Protein AF-A0A3D4CII6-F1 (afdb_monomer_lite)

pLDDT: mean 83.1, std 19.06, range [40.28, 98.75]

Radius of gyration: 27.18 Å; chains: 1; bounding box: 76×27×93 Å

Structure (mmCIF, N/CA/C/O backbone):
data_AF-A0A3D4CII6-F1
#
_entry.id   AF-A0A3D4CII6-F1
#
loop_
_atom_site.group_PDB
_atom_site.id
_atom_site.type_symbol
_atom_site.label_atom_id
_atom_site.label_alt_id
_atom_site.label_comp_id
_atom_site.label_asym_id
_atom_site.label_entity_id
_atom_site.label_seq_id
_atom_site.pdbx_PDB_ins_code
_atom_site.Cartn_x
_atom_site.Cartn_y
_atom_site.Cartn_z
_atom_site.occupancy
_atom_site.B_iso_or_equiv
_atom_site.auth_seq_id
_atom_site.auth_comp_id
_atom_site.auth_asym_id
_atom_site.auth_atom_id
_atom_site.pdbx_PDB_model_num
ATOM 1 N N . MET A 1 1 ? -56.629 -14.107 59.619 1.00 54.25 1 MET A N 1
ATOM 2 C CA . MET A 1 1 ? -55.315 -13.426 59.518 1.00 54.25 1 MET A CA 1
ATOM 3 C C . MET A 1 1 ? -54.230 -14.347 58.933 1.00 54.25 1 MET A C 1
ATOM 5 O O . MET A 1 1 ? -53.183 -14.515 59.535 1.00 54.25 1 MET A O 1
ATOM 9 N N . LYS A 1 2 ? -54.464 -14.978 57.773 1.00 49.91 2 LYS A N 1
ATOM 10 C CA . LYS A 1 2 ? -53.444 -15.794 57.074 1.00 49.91 2 LYS A CA 1
ATOM 11 C C . LYS A 1 2 ? -53.381 -15.552 55.558 1.00 49.91 2 LYS A C 1
ATOM 13 O O . LYS A 1 2 ? -52.417 -15.958 54.932 1.00 49.91 2 LYS A O 1
ATOM 18 N N . ASN A 1 3 ? -54.329 -14.793 54.997 1.00 51.69 3 ASN A N 1
ATOM 19 C CA . ASN A 1 3 ? -54.448 -14.597 53.545 1.00 51.69 3 ASN A CA 1
ATOM 20 C C . ASN A 1 3 ? -54.091 -13.175 53.072 1.00 51.69 3 ASN A C 1
ATOM 22 O O . ASN A 1 3 ? -54.326 -12.852 51.918 1.00 51.69 3 ASN A O 1
ATOM 26 N N . ILE A 1 4 ? -53.534 -12.322 53.941 1.00 51.59 4 ILE A N 1
ATOM 27 C CA . ILE A 1 4 ? -53.108 -10.955 53.566 1.00 51.59 4 ILE A CA 1
ATOM 28 C C . ILE A 1 4 ? -51.588 -10.888 53.320 1.00 51.59 4 ILE A C 1
ATOM 30 O O . ILE A 1 4 ? -51.111 -10.022 52.597 1.00 51.59 4 ILE A O 1
ATOM 34 N N . ILE A 1 5 ? -50.819 -11.847 53.848 1.00 50.19 5 ILE A N 1
ATOM 35 C CA . ILE A 1 5 ? -49.351 -11.849 53.739 1.00 50.19 5 ILE A CA 1
ATOM 36 C C . ILE A 1 5 ? -48.879 -12.351 52.362 1.00 50.19 5 ILE A C 1
ATOM 38 O O . ILE A 1 5 ? -47.830 -11.931 51.887 1.00 50.19 5 ILE A O 1
ATOM 42 N N . PHE A 1 6 ? -49.671 -13.175 51.667 1.00 42.38 6 PHE A N 1
ATOM 43 C CA . PHE A 1 6 ? -49.271 -13.721 50.363 1.00 42.38 6 PHE A CA 1
ATOM 44 C C . PHE A 1 6 ? -49.413 -12.727 49.199 1.00 42.38 6 PHE A C 1
ATOM 46 O O . PHE A 1 6 ? -48.699 -12.842 48.208 1.00 42.38 6 PHE A O 1
ATOM 53 N N . THR A 1 7 ? -50.273 -11.713 49.327 1.00 45.25 7 THR A N 1
ATOM 54 C CA . THR A 1 7 ? -50.488 -10.710 48.267 1.00 45.25 7 THR A CA 1
ATOM 55 C C . THR A 1 7 ? -49.434 -9.598 48.289 1.00 45.25 7 THR A C 1
ATOM 57 O O . THR A 1 7 ? -49.188 -8.963 47.269 1.00 45.25 7 THR A O 1
ATOM 60 N N . LEU A 1 8 ? -48.748 -9.388 49.418 1.00 44.44 8 LEU A N 1
ATOM 61 C CA . LEU A 1 8 ? -47.695 -8.371 49.540 1.00 44.44 8 LEU A CA 1
ATOM 62 C C . LEU A 1 8 ? -46.319 -8.844 49.044 1.00 44.44 8 LEU A C 1
ATOM 64 O O . LEU A 1 8 ? -45.475 -8.004 48.748 1.00 44.44 8 LEU A O 1
ATOM 68 N N . LEU A 1 9 ? -46.097 -10.156 48.889 1.00 43.34 9 LEU A N 1
ATOM 69 C CA . LEU A 1 9 ? -44.827 -10.688 48.375 1.00 43.34 9 LEU A CA 1
ATOM 70 C C . LEU A 1 9 ? -44.738 -10.722 46.839 1.00 43.34 9 LEU A C 1
ATOM 72 O O . LEU A 1 9 ? -43.640 -10.812 46.302 1.00 43.34 9 LEU A O 1
ATOM 76 N N . PHE A 1 10 ? -45.867 -10.632 46.128 1.00 42.28 10 PHE A N 1
ATOM 77 C CA . PHE A 1 10 ? -45.894 -10.622 44.657 1.00 42.28 10 PHE A CA 1
ATOM 78 C C . PHE A 1 10 ? -45.893 -9.212 44.044 1.00 42.28 10 PHE A C 1
ATOM 80 O O . PHE A 1 10 ? -45.675 -9.062 42.844 1.00 42.28 10 PHE A O 1
ATOM 87 N N . ALA A 1 11 ? -46.099 -8.168 44.853 1.00 44.22 11 ALA A N 1
ATOM 88 C CA . ALA A 1 11 ? -46.145 -6.781 44.385 1.00 44.22 11 ALA A CA 1
ATOM 89 C C . ALA A 1 11 ? -44.776 -6.068 44.391 1.00 44.22 11 ALA A C 1
ATOM 91 O O . ALA A 1 11 ? -44.657 -4.978 43.839 1.00 44.22 11 ALA A O 1
ATOM 92 N N . SER A 1 12 ? -43.731 -6.666 44.975 1.00 47.12 12 SER A N 1
ATOM 93 C CA . SER A 1 12 ? -42.400 -6.050 45.119 1.00 47.12 12 SER A CA 1
ATOM 94 C C . SER A 1 12 ? -41.375 -6.456 44.049 1.00 47.12 12 SER A C 1
ATOM 96 O O . SER A 1 12 ? -40.248 -5.970 44.080 1.00 47.12 12 SER A O 1
ATOM 98 N N . LEU A 1 13 ? -41.745 -7.296 43.073 1.00 48.31 13 LEU A N 1
ATOM 99 C CA . LEU A 1 13 ? -40.833 -7.799 42.029 1.00 48.31 13 LEU A CA 1
ATOM 100 C C . LEU A 1 13 ? -40.927 -7.081 40.668 1.00 48.31 13 LEU A C 1
ATOM 102 O O . LEU A 1 13 ? -40.266 -7.493 39.722 1.00 48.31 13 LEU A O 1
ATOM 106 N N . ASN A 1 14 ? -41.689 -5.987 40.558 1.00 46.28 14 ASN A N 1
ATOM 107 C CA . ASN A 1 14 ? -41.868 -5.239 39.299 1.00 46.28 14 ASN A CA 1
ATOM 108 C C . ASN A 1 14 ? -41.180 -3.861 39.281 1.00 46.28 14 ASN A C 1
ATOM 110 O O . ASN A 1 14 ? -41.658 -2.932 38.640 1.00 46.28 14 ASN A O 1
ATOM 114 N N . PHE A 1 15 ? -40.039 -3.727 39.962 1.00 49.75 15 PHE A N 1
ATOM 115 C CA . PHE A 1 15 ? -39.157 -2.556 39.843 1.00 49.75 15 PHE A CA 1
ATOM 116 C C . PHE A 1 15 ? -37.747 -2.927 39.372 1.00 49.75 15 PHE A C 1
ATOM 118 O O . PHE A 1 15 ? -36.768 -2.270 39.716 1.00 49.75 15 PHE A O 1
ATOM 125 N N . ILE A 1 16 ? -37.624 -3.952 38.523 1.00 54.78 16 ILE A N 1
ATOM 126 C CA . ILE A 1 16 ? -36.457 -4.027 37.642 1.00 54.78 16 ILE A CA 1
ATOM 127 C C . ILE A 1 16 ? -36.757 -3.091 36.478 1.00 54.78 16 ILE A C 1
ATOM 129 O O . ILE A 1 16 ? -37.220 -3.495 35.413 1.00 54.78 16 ILE A O 1
ATOM 133 N N . SER A 1 17 ? -36.537 -1.801 36.721 1.00 50.81 17 SER A N 1
ATOM 134 C CA . SER A 1 17 ? -36.293 -0.853 35.649 1.00 50.81 17 SER A CA 1
ATOM 135 C C . SER A 1 17 ? -35.202 -1.474 34.788 1.00 50.81 17 SER A C 1
ATOM 137 O O . SER A 1 17 ? -34.062 -1.618 35.235 1.00 50.81 17 SER A O 1
ATOM 139 N N . PHE A 1 18 ? -35.556 -1.882 33.570 1.00 50.09 18 PHE A N 1
ATOM 140 C CA . PHE A 1 18 ? -34.584 -2.077 32.511 1.00 50.09 18 PHE A CA 1
ATOM 141 C C . PHE A 1 18 ? -33.925 -0.716 32.307 1.00 50.09 18 PHE A C 1
ATOM 143 O O . PHE A 1 18 ? -34.351 0.087 31.478 1.00 50.09 18 PHE A O 1
ATOM 150 N N . ASN A 1 19 ? -32.890 -0.433 33.095 1.00 50.06 19 ASN A N 1
ATOM 151 C CA . ASN A 1 19 ? -31.845 0.450 32.641 1.00 50.06 19 ASN A CA 1
ATOM 152 C C . ASN A 1 19 ? -31.408 -0.189 31.331 1.00 50.06 19 ASN A C 1
ATOM 154 O O . ASN A 1 19 ? -30.793 -1.256 31.331 1.00 50.06 19 ASN A O 1
ATOM 158 N N . LYS A 1 20 ? -31.810 0.416 30.209 1.00 48.16 20 LYS A N 1
ATOM 159 C CA . LYS A 1 20 ? -31.068 0.255 28.974 1.00 48.16 20 LYS A CA 1
ATOM 160 C C . LYS A 1 20 ? -29.658 0.653 29.364 1.00 48.16 20 LYS A C 1
ATOM 162 O O . LYS A 1 20 ? -29.354 1.838 29.484 1.00 48.16 20 LYS A O 1
ATOM 167 N N . VAL A 1 21 ? -28.833 -0.344 29.655 1.00 47.81 21 VAL A N 1
ATOM 168 C CA . VAL A 1 21 ? -27.395 -0.201 29.586 1.00 47.81 21 VAL A CA 1
ATOM 169 C C . VAL A 1 21 ? -27.182 0.067 28.108 1.00 47.81 21 VAL A C 1
ATOM 171 O O . VAL A 1 21 ? -27.038 -0.848 27.304 1.00 47.81 21 VAL A O 1
ATOM 174 N N . ASN A 1 22 ? -27.318 1.335 27.717 1.00 48.72 22 ASN A N 1
ATOM 175 C CA . ASN A 1 22 ? -26.684 1.810 26.514 1.00 48.72 22 ASN A CA 1
ATOM 176 C C . ASN A 1 22 ? -25.228 1.494 26.800 1.00 48.72 22 ASN A C 1
ATOM 178 O O . ASN A 1 22 ? -24.628 2.132 27.667 1.00 48.72 22 ASN A O 1
ATOM 182 N N . ALA A 1 23 ? -24.715 0.425 26.194 1.00 46.53 23 ALA A N 1
ATOM 183 C CA . ALA A 1 23 ? -23.290 0.229 26.124 1.00 46.53 23 ALA A CA 1
ATOM 184 C C . ALA A 1 23 ? -22.759 1.556 25.584 1.00 46.53 23 ALA A C 1
ATOM 186 O O . ALA A 1 23 ? -22.994 1.908 24.430 1.00 46.53 23 ALA A O 1
ATOM 187 N N . GLN A 1 24 ? -22.146 2.347 26.461 1.00 48.53 24 GLN A N 1
ATOM 188 C CA . GLN A 1 24 ? -21.374 3.509 26.073 1.00 48.53 24 GLN A CA 1
ATOM 189 C C . GLN A 1 24 ? -20.086 2.962 25.462 1.00 48.53 24 GLN A C 1
ATOM 191 O O . GLN A 1 24 ? -18.997 3.121 26.002 1.00 48.53 24 GLN A O 1
ATOM 196 N N . CYS A 1 25 ? -20.214 2.258 24.338 1.00 47.12 25 CYS A N 1
ATOM 197 C CA . CYS A 1 25 ? -19.138 2.215 23.379 1.00 47.12 25 CYS A CA 1
ATOM 198 C C . CYS A 1 25 ? -19.078 3.641 22.851 1.00 47.12 25 CYS A C 1
ATOM 200 O O . CYS A 1 25 ? -19.939 4.067 22.083 1.00 47.12 25 CYS A O 1
ATOM 202 N N . ASN A 1 26 ? -18.107 4.407 23.339 1.00 40.28 26 ASN A N 1
ATOM 203 C CA . ASN A 1 26 ? -17.664 5.592 22.632 1.00 40.28 26 ASN A CA 1
ATOM 204 C C . ASN A 1 26 ? -17.305 5.116 21.221 1.00 40.28 26 ASN A C 1
ATOM 206 O O . ASN A 1 26 ? -16.247 4.525 21.022 1.00 40.28 26 ASN A O 1
ATOM 210 N N . ALA A 1 27 ? -18.203 5.312 20.256 1.00 45.59 27 ALA A N 1
ATOM 211 C CA . ALA A 1 27 ? -17.956 5.083 18.838 1.00 45.59 27 ALA A CA 1
ATOM 212 C C . ALA A 1 27 ? -17.014 6.180 18.314 1.00 45.59 27 ALA A C 1
ATOM 214 O O . ALA A 1 27 ? -17.370 6.969 17.447 1.00 45.59 27 ALA A O 1
ATOM 215 N N . SER A 1 28 ? -15.843 6.294 18.940 1.00 42.78 28 SER A N 1
ATOM 216 C CA . SER A 1 28 ? -14.809 7.267 18.603 1.00 42.78 28 SER A CA 1
ATOM 217 C C . SER A 1 28 ? -13.601 6.617 17.933 1.00 42.78 28 SER A C 1
ATOM 219 O O . SER A 1 28 ? -12.665 7.329 17.583 1.00 42.78 28 SER A O 1
ATOM 221 N N . HIS A 1 29 ? -13.616 5.299 17.737 1.00 46.50 29 HIS A N 1
ATOM 222 C CA . HIS A 1 29 ? -12.745 4.652 16.765 1.00 46.50 29 HIS A CA 1
ATOM 223 C C . HIS A 1 29 ? -13.542 4.554 15.469 1.00 46.50 29 HIS A C 1
ATOM 225 O O . HIS A 1 29 ? -14.696 4.116 15.503 1.00 46.50 29 HIS A O 1
ATOM 231 N N . SER A 1 30 ? -12.977 5.013 14.348 1.00 59.94 30 SER A N 1
ATOM 232 C CA . SER A 1 30 ? -13.558 4.657 13.058 1.00 59.94 30 SER A CA 1
ATOM 233 C C . SER A 1 30 ? -13.618 3.129 13.000 1.00 59.94 30 SER A C 1
ATOM 235 O O . SER A 1 30 ? -12.723 2.444 13.491 1.00 59.94 30 SER A O 1
ATOM 237 N N . ASN A 1 31 ? -14.696 2.562 12.459 1.00 74.69 31 ASN A N 1
ATOM 238 C CA . ASN A 1 31 ? -14.804 1.111 12.266 1.00 74.69 31 ASN A CA 1
ATOM 239 C C . ASN A 1 31 ? -13.944 0.654 11.077 1.00 74.69 31 ASN A C 1
ATOM 241 O O . ASN A 1 31 ? -14.330 -0.253 10.341 1.00 74.69 31 ASN A O 1
ATOM 245 N N . ASP A 1 32 ? -12.812 1.316 10.851 1.00 92.06 32 ASP A N 1
ATOM 246 C CA . ASP A 1 32 ? -11.914 0.974 9.771 1.00 92.06 32 ASP A CA 1
ATOM 247 C C . ASP A 1 32 ? -11.140 -0.273 10.183 1.00 92.06 32 ASP A C 1
ATOM 249 O O . ASP A 1 32 ? -10.538 -0.337 11.261 1.00 92.06 32 ASP A O 1
ATOM 253 N N . LYS A 1 33 ? -11.216 -1.287 9.327 1.00 95.75 33 LYS A N 1
ATOM 254 C CA . LYS A 1 33 ? -10.577 -2.592 9.496 1.00 95.75 33 LYS A CA 1
ATOM 255 C C . LYS A 1 33 ? -9.370 -2.757 8.589 1.00 95.75 33 LYS A C 1
ATOM 257 O O . LYS A 1 33 ? -8.518 -3.595 8.873 1.00 95.75 33 LYS A O 1
ATOM 262 N N . ILE A 1 34 ? -9.285 -1.960 7.527 1.00 97.31 34 ILE A N 1
ATOM 263 C CA . ILE A 1 34 ? -8.282 -2.101 6.475 1.00 97.31 34 ILE A CA 1
ATOM 264 C C . ILE A 1 34 ? -7.504 -0.794 6.352 1.00 97.31 34 ILE A C 1
ATOM 266 O O . ILE A 1 34 ? -8.078 0.236 6.018 1.00 97.31 34 ILE A O 1
ATOM 270 N N . LEU A 1 35 ? -6.196 -0.830 6.575 1.00 98.06 35 LEU A N 1
ATOM 271 C CA . LEU A 1 35 ? -5.284 0.251 6.212 1.00 98.06 35 LEU A CA 1
ATOM 272 C C . LEU A 1 35 ? -4.836 0.060 4.769 1.00 98.06 35 LEU A C 1
ATOM 274 O O . LEU A 1 35 ? -4.247 -0.967 4.451 1.00 98.06 35 LEU A O 1
ATOM 278 N N . LEU A 1 36 ? -5.056 1.050 3.912 1.00 98.19 36 LEU A N 1
ATOM 279 C CA . LEU A 1 36 ? -4.542 1.030 2.547 1.00 98.19 36 LEU A CA 1
ATOM 280 C C . LEU A 1 36 ? -3.320 1.936 2.420 1.00 98.19 36 LEU A C 1
ATOM 282 O O . LEU A 1 36 ? -3.399 3.142 2.665 1.00 98.19 36 LEU A O 1
ATOM 286 N N . ILE A 1 37 ? -2.214 1.353 1.966 1.00 98.44 37 ILE A N 1
ATOM 287 C CA . ILE A 1 37 ? -1.008 2.079 1.579 1.00 98.44 37 ILE A CA 1
ATOM 288 C C . ILE A 1 37 ? -0.595 1.726 0.154 1.00 98.44 37 ILE A C 1
ATOM 290 O O . ILE A 1 37 ? -0.845 0.617 -0.324 1.00 98.44 37 ILE A O 1
ATOM 294 N N . GLY A 1 38 ? 0.065 2.653 -0.531 1.00 97.50 38 GLY A N 1
ATOM 295 C CA . GLY A 1 38 ? 0.624 2.347 -1.836 1.00 97.50 38 GLY A CA 1
ATOM 296 C C . GLY A 1 38 ? 0.736 3.519 -2.791 1.00 97.50 38 GLY A C 1
ATOM 297 O O . GLY A 1 38 ? 0.798 4.681 -2.385 1.00 97.50 38 GLY A O 1
ATOM 298 N N . ASP A 1 39 ? 0.758 3.169 -4.070 1.00 96.38 39 ASP A N 1
ATOM 299 C CA . ASP A 1 39 ? 0.956 4.078 -5.184 1.00 96.38 39 ASP A CA 1
ATOM 300 C C . ASP A 1 39 ? -0.356 4.674 -5.748 1.00 96.38 39 ASP A C 1
ATOM 302 O O . ASP A 1 39 ? -1.345 4.870 -5.032 1.00 96.38 39 ASP A O 1
ATOM 306 N N . SER A 1 40 ? -0.381 4.986 -7.048 1.00 94.94 40 SER A N 1
ATOM 307 C CA . SER A 1 40 ? -1.562 5.494 -7.753 1.00 94.94 40 SER A CA 1
ATOM 308 C C . SER A 1 40 ? -2.757 4.536 -7.710 1.00 94.94 40 SER A C 1
ATOM 310 O O . SER A 1 40 ? -3.899 4.993 -7.655 1.00 94.94 40 SER A O 1
ATOM 312 N N . TRP A 1 41 ? -2.543 3.221 -7.664 1.00 94.44 41 TRP A N 1
ATOM 313 C CA . TRP A 1 41 ? -3.640 2.257 -7.565 1.00 94.44 41 TRP A CA 1
ATOM 314 C C . TRP A 1 41 ? -4.292 2.283 -6.184 1.00 94.44 41 TRP A C 1
ATOM 316 O O . TRP A 1 41 ? -5.523 2.271 -6.084 1.00 94.44 41 TRP A O 1
ATOM 326 N N . ALA A 1 42 ? -3.492 2.435 -5.124 1.00 96.19 42 ALA A N 1
ATOM 327 C CA . ALA A 1 42 ? -4.014 2.731 -3.793 1.00 96.19 42 ALA A CA 1
ATOM 328 C C . ALA A 1 42 ? -4.775 4.066 -3.788 1.00 96.19 42 ALA A C 1
ATOM 330 O O . ALA A 1 42 ? -5.894 4.157 -3.281 1.00 96.19 42 ALA A O 1
ATOM 331 N N . PHE A 1 43 ? -4.220 5.093 -4.435 1.00 96.56 43 PHE A N 1
ATOM 332 C CA . PHE A 1 43 ? -4.860 6.404 -4.529 1.00 96.56 43 PHE A CA 1
ATOM 333 C C . PHE A 1 43 ? -6.230 6.335 -5.215 1.00 96.56 43 PHE A C 1
ATOM 335 O O . PHE A 1 43 ? -7.179 6.965 -4.742 1.00 96.56 43 PHE A O 1
ATOM 342 N N . PHE A 1 44 ? -6.374 5.550 -6.285 1.00 94.94 44 PHE A N 1
ATOM 343 C CA . PHE A 1 44 ? -7.661 5.349 -6.951 1.00 94.94 44 PHE A CA 1
ATOM 344 C C . PHE A 1 44 ? -8.652 4.585 -6.073 1.00 94.94 44 PHE A C 1
ATOM 346 O O . PHE A 1 44 ? -9.811 4.996 -5.982 1.00 94.94 44 PHE A O 1
ATOM 353 N N . MET A 1 45 ? -8.216 3.523 -5.390 1.00 94.62 45 MET A N 1
ATOM 354 C CA . MET A 1 45 ? -9.084 2.779 -4.471 1.00 94.62 45 MET A CA 1
ATOM 355 C C . MET A 1 45 ? -9.617 3.659 -3.340 1.00 94.62 45 MET A C 1
ATOM 357 O O . MET A 1 45 ? -10.817 3.639 -3.054 1.00 94.62 45 MET A O 1
ATOM 361 N N . PHE A 1 46 ? -8.738 4.477 -2.760 1.00 95.25 46 PHE A N 1
ATOM 362 C CA . PHE A 1 46 ? -9.080 5.474 -1.752 1.00 95.25 46 PHE A CA 1
ATOM 363 C C . PHE A 1 46 ? -10.046 6.534 -2.305 1.00 95.25 46 PHE A C 1
ATOM 365 O O . PHE A 1 46 ? -11.146 6.709 -1.784 1.00 95.25 46 PHE A O 1
ATOM 372 N N . THR A 1 47 ? -9.673 7.210 -3.394 1.00 96.12 47 THR A N 1
ATOM 373 C CA . THR A 1 47 ? -10.410 8.370 -3.925 1.00 96.12 47 THR A CA 1
ATOM 374 C C . THR A 1 47 ? -11.790 7.992 -4.455 1.00 96.12 47 THR A C 1
ATOM 376 O O . THR A 1 47 ? -12.760 8.723 -4.257 1.00 96.12 47 THR A O 1
ATOM 379 N N . TYR A 1 48 ? -11.906 6.842 -5.121 1.00 95.38 48 TYR A N 1
ATOM 380 C CA . TYR A 1 48 ? -13.174 6.380 -5.688 1.00 95.38 48 TYR A CA 1
ATOM 381 C C . TYR A 1 48 ? -13.993 5.515 -4.731 1.00 95.38 48 TYR A C 1
ATOM 383 O O . TYR A 1 48 ? -15.076 5.058 -5.120 1.00 95.38 48 TYR A O 1
ATOM 391 N N . THR A 1 49 ? -13.479 5.281 -3.517 1.00 93.19 49 THR A N 1
ATOM 392 C CA . THR A 1 49 ? -14.058 4.392 -2.501 1.00 93.19 49 THR A CA 1
ATOM 393 C C . THR A 1 49 ? -14.414 3.010 -3.056 1.00 93.19 49 THR A C 1
ATOM 395 O O . THR A 1 49 ? -15.377 2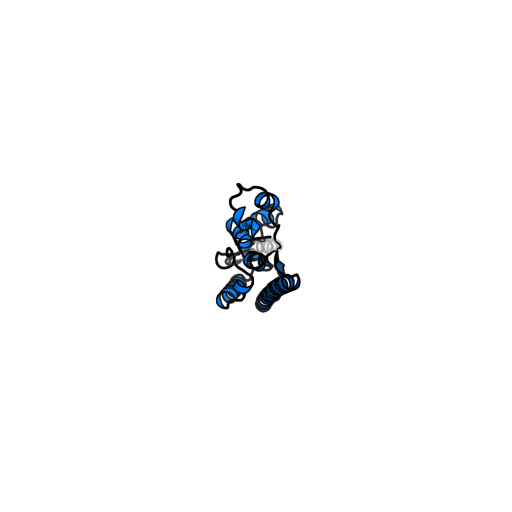.376 -2.621 1.00 93.19 49 THR A O 1
ATOM 398 N N . SER A 1 50 ? -13.663 2.543 -4.061 1.00 92.31 50 SER A N 1
ATOM 399 C CA . SER A 1 50 ? -14.014 1.339 -4.822 1.00 92.31 50 SER A CA 1
ATOM 400 C C . SER A 1 50 ? -13.946 0.084 -3.959 1.00 92.31 50 SER A C 1
ATOM 402 O O . SER A 1 50 ? -14.797 -0.789 -4.101 1.00 92.31 50 SER A O 1
ATOM 404 N N . HIS A 1 51 ? -13.002 0.031 -3.016 1.00 90.50 51 HIS A N 1
ATOM 405 C CA . HIS A 1 51 ? -12.873 -1.081 -2.080 1.00 90.50 51 HIS A CA 1
ATOM 406 C C . HIS A 1 51 ? -14.084 -1.173 -1.138 1.00 90.50 51 HIS A C 1
ATOM 408 O O . HIS A 1 51 ? -14.702 -2.228 -1.043 1.00 90.50 51 HIS A O 1
ATOM 414 N N . ASN A 1 52 ? -14.504 -0.055 -0.531 1.00 91.44 52 ASN A N 1
ATOM 415 C CA . ASN A 1 52 ? -15.683 -0.027 0.346 1.00 91.44 52 ASN A CA 1
ATOM 416 C C . ASN A 1 52 ? -16.959 -0.425 -0.409 1.00 91.44 52 ASN A C 1
ATOM 418 O O . ASN A 1 52 ? -17.754 -1.206 0.103 1.00 91.44 52 ASN A O 1
ATOM 422 N N . LYS A 1 53 ? -17.132 0.053 -1.650 1.00 93.50 53 LYS A N 1
ATOM 423 C CA . LYS A 1 53 ? -18.265 -0.338 -2.507 1.00 93.50 53 LYS A CA 1
ATOM 424 C C . LYS A 1 53 ? -18.256 -1.832 -2.833 1.00 93.50 53 LYS A C 1
ATOM 426 O O . LYS A 1 53 ? -19.308 -2.464 -2.817 1.00 93.50 53 LYS A O 1
ATOM 431 N N . ALA A 1 54 ? -17.084 -2.396 -3.126 1.00 92.19 54 ALA A N 1
ATOM 432 C CA . ALA A 1 54 ? -16.948 -3.825 -3.382 1.00 92.19 54 ALA A CA 1
ATOM 433 C C . ALA A 1 54 ? -17.296 -4.644 -2.130 1.00 92.19 54 ALA A C 1
ATOM 435 O O . ALA A 1 54 ? -18.084 -5.581 -2.215 1.00 92.19 54 ALA A O 1
ATOM 436 N N . LEU A 1 55 ? -16.778 -4.265 -0.961 1.00 91.50 55 LEU A N 1
ATOM 437 C CA . LEU A 1 55 ? -17.084 -4.938 0.302 1.00 91.50 55 LEU A CA 1
ATOM 438 C C . LEU A 1 55 ? -18.574 -4.864 0.648 1.00 91.50 55 LEU A C 1
ATOM 440 O O . LEU A 1 55 ? -19.176 -5.882 0.983 1.00 91.50 55 LEU A O 1
ATOM 444 N N . GLU A 1 56 ? -19.200 -3.698 0.483 1.00 92.62 56 GLU A N 1
ATOM 445 C CA . GLU A 1 56 ? -20.644 -3.527 0.659 1.00 92.62 56 GLU A CA 1
ATOM 446 C C . GLU A 1 56 ? -21.446 -4.455 -0.267 1.00 92.62 56 GLU A C 1
ATOM 448 O O . GLU A 1 56 ? -22.370 -5.130 0.190 1.00 92.62 56 GLU A O 1
ATOM 453 N N . GLN A 1 57 ? -21.058 -4.564 -1.543 1.00 95.00 57 GLN A N 1
ATOM 454 C CA . GLN A 1 57 ? -21.708 -5.454 -2.511 1.00 95.00 57 GLN A CA 1
ATOM 455 C C . GLN A 1 57 ? -21.690 -6.929 -2.070 1.00 95.00 57 GLN A C 1
ATOM 457 O O . GLN A 1 57 ? -22.620 -7.673 -2.387 1.00 95.00 57 GLN A O 1
ATOM 462 N N . TYR A 1 58 ? -20.664 -7.349 -1.328 1.00 94.00 58 TYR A N 1
ATOM 463 C CA . TYR A 1 58 ? -20.540 -8.705 -0.788 1.00 94.00 58 TYR A CA 1
ATOM 464 C C . TYR A 1 58 ? -21.040 -8.848 0.660 1.00 94.00 58 TYR A C 1
ATOM 466 O O . TYR A 1 58 ? -20.870 -9.909 1.258 1.00 94.00 58 TYR A O 1
ATOM 474 N N . GLY A 1 59 ? -21.694 -7.825 1.221 1.00 91.88 59 GLY A N 1
ATOM 475 C CA . GLY A 1 59 ? -22.249 -7.864 2.578 1.00 91.88 59 GLY A CA 1
ATOM 476 C C . GLY A 1 59 ? -21.215 -7.695 3.697 1.00 91.88 59 GLY A C 1
ATOM 477 O O . GLY A 1 59 ? -21.493 -8.083 4.828 1.00 91.88 59 GLY A O 1
ATOM 478 N N . LEU A 1 60 ? -20.049 -7.118 3.390 1.00 91.88 60 LEU A N 1
ATOM 479 C CA . LEU A 1 60 ? -18.915 -6.875 4.296 1.00 91.88 60 LEU A CA 1
ATOM 480 C C . LEU A 1 60 ? -18.749 -5.378 4.619 1.00 91.88 60 LEU A C 1
ATOM 482 O O . LEU A 1 60 ? -17.640 -4.858 4.718 1.00 91.88 60 LEU A O 1
ATOM 486 N N . SER A 1 61 ? -19.858 -4.642 4.735 1.00 89.00 61 SER A N 1
ATOM 487 C CA . SER A 1 61 ? -19.860 -3.184 4.959 1.00 89.00 61 SER A CA 1
ATOM 488 C C . SER A 1 61 ? -19.264 -2.745 6.308 1.00 89.00 61 SER A C 1
ATOM 490 O O . SER A 1 61 ? -19.094 -1.554 6.566 1.00 89.00 61 SER A O 1
ATOM 492 N N . ASP A 1 62 ? -18.996 -3.690 7.204 1.00 88.31 62 ASP A N 1
ATOM 493 C CA . ASP A 1 62 ? -18.306 -3.483 8.475 1.00 88.31 62 ASP A CA 1
ATOM 494 C C . ASP A 1 62 ? -16.774 -3.420 8.334 1.00 88.31 62 ASP A C 1
ATOM 496 O O . ASP A 1 62 ? -16.109 -2.921 9.241 1.00 88.31 62 ASP A O 1
ATOM 500 N N . LEU A 1 63 ? -16.215 -3.844 7.195 1.00 90.44 63 LEU A N 1
ATOM 501 C CA . LEU A 1 63 ? -14.779 -3.815 6.905 1.00 90.44 63 LEU A CA 1
ATOM 502 C C . LEU A 1 63 ? -14.358 -2.515 6.196 1.00 90.44 63 LEU A C 1
ATOM 504 O O . LEU A 1 63 ? -13.958 -2.521 5.037 1.00 90.44 63 LEU A O 1
ATOM 508 N N . ASN A 1 64 ? -14.451 -1.366 6.864 1.00 91.31 64 ASN A N 1
ATOM 509 C CA . ASN A 1 64 ? -14.148 -0.090 6.202 1.00 91.31 64 ASN A CA 1
ATOM 510 C C . ASN A 1 64 ? -12.641 0.118 5.970 1.00 91.31 64 ASN A C 1
ATOM 512 O O . ASN A 1 64 ? -11.802 -0.299 6.773 1.00 91.31 64 ASN A O 1
ATOM 516 N N . LEU A 1 65 ? -12.306 0.780 4.862 1.00 94.38 65 LEU A N 1
ATOM 517 C CA . LEU A 1 65 ? -10.940 1.142 4.496 1.00 94.38 65 LEU A CA 1
ATOM 518 C C . LEU A 1 65 ? -10.565 2.539 5.001 1.00 94.38 65 LEU A C 1
ATOM 520 O O . LEU A 1 65 ? -11.249 3.520 4.706 1.00 94.38 65 LEU A O 1
ATOM 524 N N . TYR A 1 66 ? -9.415 2.623 5.668 1.00 96.25 66 TYR A N 1
ATOM 525 C CA . TYR A 1 66 ? -8.727 3.851 6.045 1.00 96.25 66 TYR A CA 1
ATOM 526 C C . TYR A 1 66 ? -7.524 4.113 5.134 1.00 96.25 66 TYR A C 1
ATOM 528 O O . TYR A 1 66 ? -6.665 3.253 4.934 1.00 96.25 66 TYR A O 1
ATOM 536 N N . SER A 1 67 ? -7.444 5.334 4.608 1.00 97.44 67 SER A N 1
ATOM 537 C CA . SER A 1 67 ? -6.271 5.868 3.916 1.00 97.44 67 SER A CA 1
ATOM 538 C C . SER A 1 67 ? -6.336 7.399 3.866 1.00 97.44 67 SER A C 1
ATOM 540 O O . SER A 1 67 ? -7.319 8.014 4.284 1.00 97.44 67 SER A O 1
ATOM 542 N N . ASN A 1 68 ? -5.274 8.028 3.370 1.00 97.06 68 ASN A N 1
ATOM 543 C CA . ASN A 1 68 ? -5.196 9.450 3.065 1.00 97.06 68 ASN A CA 1
ATOM 544 C C . ASN A 1 68 ? -4.142 9.709 1.965 1.00 97.06 68 ASN A C 1
ATOM 546 O O . ASN A 1 68 ? -3.456 8.796 1.507 1.00 97.06 68 ASN A O 1
ATOM 550 N N . LEU A 1 69 ? -3.977 10.974 1.566 1.00 96.75 69 LEU A N 1
ATOM 551 C CA . LEU A 1 69 ? -3.049 11.385 0.499 1.00 96.75 69 LEU A CA 1
ATOM 552 C C . LEU A 1 69 ? -1.562 11.146 0.809 1.00 96.75 69 LEU A C 1
ATOM 554 O O . LEU A 1 69 ? -0.741 11.171 -0.102 1.00 96.75 69 LEU A O 1
ATOM 558 N N . ASN A 1 70 ? -1.212 10.918 2.074 1.00 97.38 70 ASN A N 1
ATOM 559 C CA . ASN A 1 70 ? 0.145 10.580 2.484 1.00 97.38 70 ASN A CA 1
ATOM 560 C C . ASN A 1 70 ? 0.373 9.063 2.533 1.00 97.38 70 ASN A C 1
ATOM 562 O O . ASN A 1 70 ? 1.517 8.623 2.497 1.00 97.38 70 ASN A O 1
ATOM 566 N N . LEU A 1 71 ? -0.689 8.262 2.598 1.00 98.12 71 LEU A N 1
ATOM 567 C CA . LEU A 1 71 ? -0.626 6.801 2.621 1.00 98.12 71 LEU A CA 1
ATOM 568 C C . LEU A 1 71 ? -0.846 6.198 1.230 1.00 98.12 71 LEU A C 1
ATOM 570 O O . LEU A 1 71 ? -0.337 5.124 0.938 1.00 98.12 71 LEU A O 1
ATOM 574 N N . SER A 1 72 ? -1.572 6.890 0.355 1.00 97.88 72 SER A N 1
ATOM 575 C CA . SER A 1 72 ? -1.822 6.495 -1.031 1.00 97.88 72 SER A CA 1
ATOM 576 C C . SER A 1 72 ? -1.332 7.586 -1.984 1.00 97.88 72 SER A C 1
ATOM 578 O O . SER A 1 72 ? -2.004 8.600 -2.181 1.00 97.88 72 SER A O 1
ATOM 580 N N . ILE A 1 73 ? -0.133 7.394 -2.537 1.00 97.69 73 ILE A N 1
ATOM 581 C CA . ILE A 1 73 ? 0.668 8.440 -3.182 1.00 97.69 73 ILE A CA 1
ATOM 582 C C . ILE A 1 73 ? 0.883 8.090 -4.654 1.00 97.69 73 ILE A C 1
ATOM 584 O O . ILE A 1 73 ? 1.564 7.125 -4.981 1.00 97.69 73 ILE A O 1
ATOM 588 N N . ASN A 1 74 ? 0.369 8.908 -5.569 1.00 95.44 74 ASN A N 1
ATOM 589 C CA . ASN A 1 74 ? 0.607 8.695 -6.998 1.00 95.44 74 ASN A CA 1
ATOM 590 C C . ASN A 1 74 ? 2.110 8.635 -7.323 1.00 95.44 74 ASN A C 1
ATOM 592 O O . ASN A 1 74 ? 2.856 9.537 -6.949 1.00 95.44 74 ASN A O 1
ATOM 596 N N . GLY A 1 75 ? 2.526 7.589 -8.043 1.00 93.00 75 GLY A N 1
ATOM 597 C CA . GLY A 1 75 ? 3.913 7.396 -8.473 1.00 93.00 75 GLY A CA 1
ATOM 598 C C . GLY A 1 75 ? 4.874 6.909 -7.386 1.00 93.00 75 GLY A C 1
ATOM 599 O O . GLY A 1 75 ? 6.067 6.841 -7.651 1.00 93.00 75 GLY A O 1
ATOM 600 N N . ALA A 1 76 ? 4.401 6.583 -6.177 1.00 96.38 76 ALA A N 1
ATOM 601 C CA . ALA A 1 76 ? 5.291 6.065 -5.143 1.00 96.38 76 ALA A CA 1
ATOM 602 C C . ALA A 1 76 ? 5.903 4.711 -5.526 1.00 96.38 76 ALA A C 1
ATOM 604 O O . ALA A 1 76 ? 5.246 3.838 -6.099 1.00 96.38 76 ALA A O 1
ATOM 605 N N . GLU A 1 77 ? 7.158 4.543 -5.134 1.00 96.12 77 GLU A N 1
ATOM 606 C CA . GLU A 1 77 ? 7.926 3.307 -5.242 1.00 96.12 77 GLU A CA 1
ATOM 607 C C . GLU A 1 77 ? 8.097 2.676 -3.856 1.00 96.12 77 GLU A C 1
ATOM 609 O O . GLU A 1 77 ? 7.837 3.301 -2.819 1.00 96.12 77 GLU A O 1
ATOM 614 N N . THR A 1 78 ? 8.589 1.438 -3.800 1.00 96.94 78 THR A N 1
ATOM 615 C CA . THR A 1 78 ? 8.853 0.772 -2.514 1.00 96.94 78 THR A CA 1
ATOM 616 C C . THR A 1 78 ? 9.826 1.554 -1.627 1.00 96.94 78 THR A C 1
ATOM 618 O O . THR A 1 78 ? 9.657 1.581 -0.408 1.00 96.94 78 THR A O 1
ATOM 621 N N . HIS A 1 79 ? 10.803 2.270 -2.196 1.00 97.19 79 HIS A N 1
ATOM 622 C CA . HIS A 1 79 ? 11.736 3.064 -1.390 1.00 97.19 79 HIS A CA 1
ATOM 623 C C . HIS A 1 79 ? 11.053 4.230 -0.653 1.00 97.19 79 HIS A C 1
ATOM 625 O O . HIS A 1 79 ? 11.489 4.579 0.445 1.00 97.19 79 HIS A O 1
ATOM 631 N N . THR A 1 80 ? 9.965 4.794 -1.196 1.00 97.75 80 THR A N 1
ATOM 632 C CA . THR A 1 80 ? 9.223 5.903 -0.575 1.00 97.75 80 THR A CA 1
ATOM 633 C C . THR A 1 80 ? 8.734 5.517 0.820 1.00 97.75 80 THR A C 1
ATOM 635 O O . THR A 1 80 ? 8.869 6.284 1.768 1.00 97.75 80 THR A O 1
ATOM 638 N N . PHE A 1 81 ? 8.232 4.291 0.982 1.00 98.44 81 PHE A N 1
ATOM 639 C CA . PHE A 1 81 ? 7.708 3.777 2.253 1.00 98.44 81 PHE A CA 1
ATOM 640 C C . PHE A 1 81 ? 8.786 3.293 3.233 1.00 98.44 81 PHE A C 1
ATOM 642 O O . PHE A 1 81 ? 8.463 2.853 4.339 1.00 98.44 81 PHE A O 1
ATOM 649 N N . LEU A 1 82 ? 10.062 3.400 2.857 1.00 98.44 82 LEU A N 1
ATOM 650 C CA . LEU A 1 82 ? 11.206 3.161 3.736 1.00 98.44 82 LEU A CA 1
ATOM 651 C C . LEU A 1 82 ? 11.839 4.455 4.255 1.00 98.44 82 LEU A C 1
ATOM 653 O O . LEU A 1 82 ? 12.628 4.402 5.202 1.00 98.44 82 LEU A O 1
ATOM 657 N N . GLU A 1 83 ? 11.481 5.607 3.686 1.00 98.38 83 GLU A N 1
ATOM 658 C CA . GLU A 1 83 ? 11.921 6.902 4.189 1.00 98.38 83 GLU A CA 1
ATOM 659 C C . GLU A 1 83 ? 11.433 7.112 5.632 1.00 98.38 83 GLU A C 1
ATOM 661 O O . GLU A 1 83 ? 10.282 6.786 5.941 1.00 98.38 83 GLU A O 1
ATOM 666 N N . PRO A 1 84 ? 12.258 7.680 6.536 1.00 98.31 84 PRO A N 1
ATOM 667 C CA . PRO A 1 84 ? 11.906 7.791 7.952 1.00 98.31 84 PRO A CA 1
ATOM 668 C C . PRO A 1 84 ? 10.561 8.478 8.211 1.00 98.31 84 PRO A C 1
ATOM 670 O O . PRO A 1 84 ? 9.781 8.004 9.033 1.00 98.31 84 PRO A O 1
ATOM 673 N N . ALA A 1 85 ? 10.270 9.560 7.482 1.00 97.31 85 ALA A N 1
ATOM 674 C CA . ALA A 1 85 ? 9.009 10.283 7.615 1.00 97.31 85 ALA A CA 1
ATOM 675 C C . ALA A 1 85 ? 7.814 9.425 7.176 1.00 97.31 85 ALA A C 1
ATOM 677 O O . ALA A 1 85 ? 6.822 9.340 7.894 1.00 97.31 85 ALA A O 1
ATOM 678 N N . LYS A 1 86 ? 7.928 8.728 6.038 1.00 98.00 86 LYS A N 1
ATOM 679 C CA . LYS A 1 86 ? 6.842 7.891 5.523 1.00 98.00 86 LYS A CA 1
ATOM 680 C C . LYS A 1 86 ? 6.587 6.676 6.405 1.00 98.00 86 LYS A C 1
ATOM 682 O O . LYS A 1 86 ? 5.439 6.355 6.693 1.00 98.00 86 LYS A O 1
ATOM 687 N N . LYS A 1 87 ? 7.655 6.038 6.888 1.00 98.31 87 LYS A N 1
ATOM 688 C CA . LYS A 1 87 ? 7.557 4.954 7.867 1.00 98.31 87 LYS A CA 1
ATOM 689 C C . LYS A 1 87 ? 6.800 5.415 9.112 1.00 98.31 87 LYS A C 1
ATOM 691 O O . LYS A 1 87 ? 5.910 4.702 9.564 1.00 98.31 87 LYS A O 1
ATOM 696 N N . GLN A 1 88 ? 7.113 6.603 9.632 1.00 98.38 88 GLN A N 1
ATOM 697 C CA . GLN A 1 88 ? 6.417 7.139 10.800 1.00 98.38 88 GLN A CA 1
ATOM 698 C C . GLN A 1 88 ? 4.926 7.367 10.528 1.00 98.38 88 GLN A C 1
ATOM 700 O O . GLN A 1 88 ? 4.108 7.007 11.361 1.00 98.38 88 GLN A O 1
ATOM 705 N N . GLU A 1 89 ? 4.552 7.872 9.353 1.00 98.31 89 GLU A N 1
ATOM 706 C CA . GLU A 1 89 ? 3.138 8.054 9.001 1.00 98.31 89 GLU A CA 1
ATOM 707 C C . GLU A 1 89 ? 2.355 6.733 8.952 1.00 98.31 89 GLU A C 1
ATOM 709 O O . GLU A 1 89 ? 1.209 6.685 9.396 1.00 98.31 89 GLU A O 1
ATOM 714 N N . VAL 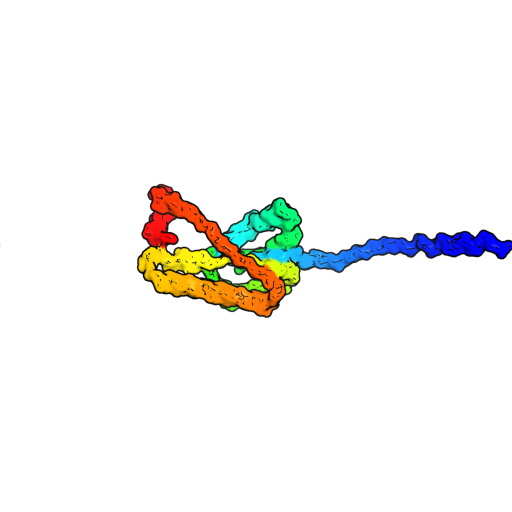A 1 90 ? 2.963 5.648 8.453 1.00 98.62 90 VAL A N 1
ATOM 715 C CA . VAL A 1 90 ? 2.341 4.311 8.476 1.00 98.62 90 VAL A CA 1
ATOM 716 C C . VAL A 1 90 ? 2.198 3.804 9.913 1.00 98.62 90 VAL A C 1
ATOM 718 O O . VAL A 1 90 ? 1.142 3.291 10.283 1.00 98.62 90 VAL A O 1
ATOM 721 N N . VAL A 1 91 ? 3.232 3.981 10.740 1.00 98.38 91 VAL A N 1
ATOM 722 C CA . VAL A 1 91 ? 3.197 3.619 12.167 1.00 98.38 91 VAL A CA 1
ATOM 723 C C . VAL A 1 91 ? 2.090 4.382 12.893 1.00 98.38 91 VAL A C 1
ATOM 725 O O . VAL A 1 91 ? 1.284 3.772 13.595 1.00 98.38 91 VAL A O 1
ATOM 728 N N . ASP A 1 92 ? 2.001 5.693 12.680 1.00 98.25 92 ASP A N 1
ATOM 729 C CA . ASP A 1 92 ? 0.983 6.549 13.283 1.00 98.25 92 ASP A CA 1
ATOM 730 C C . ASP A 1 92 ? -0.421 6.147 12.818 1.00 98.25 92 ASP A C 1
ATOM 732 O O . ASP A 1 92 ? -1.355 6.129 13.620 1.00 98.25 92 ASP A O 1
ATOM 736 N N . ALA A 1 93 ? -0.592 5.783 11.543 1.00 97.81 93 ALA A N 1
ATOM 737 C CA . ALA A 1 93 ? -1.867 5.298 11.023 1.00 97.81 93 ALA A CA 1
ATOM 738 C C . ALA A 1 93 ? -2.322 4.011 11.728 1.00 97.81 93 ALA A C 1
ATOM 740 O O . ALA A 1 93 ? -3.487 3.912 12.111 1.00 97.81 93 ALA A O 1
ATOM 741 N N . ILE A 1 94 ? -1.411 3.061 11.953 1.00 97.56 94 ILE A N 1
ATOM 742 C CA . ILE A 1 94 ? -1.701 1.814 12.678 1.00 97.56 94 ILE A CA 1
ATOM 743 C C . ILE A 1 94 ? -2.032 2.107 14.148 1.00 97.56 94 ILE A C 1
ATOM 745 O O . ILE A 1 94 ? -3.028 1.618 14.675 1.00 97.56 94 ILE A O 1
ATOM 749 N N . GLN A 1 95 ? -1.217 2.921 14.821 1.00 96.12 95 GLN A 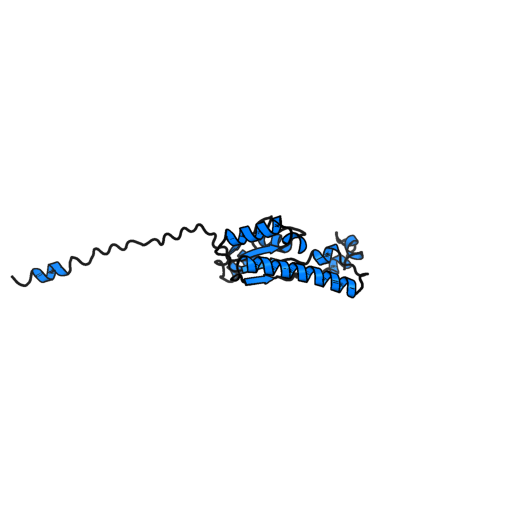N 1
ATOM 750 C CA . GLN A 1 95 ? -1.356 3.180 16.258 1.00 96.12 95 GLN A CA 1
ATOM 751 C C . GLN A 1 95 ? -2.598 4.010 16.602 1.00 96.12 95 GLN A C 1
ATOM 753 O O . GLN A 1 95 ? -3.232 3.773 17.631 1.00 96.12 95 GLN A O 1
ATOM 758 N N . ASN A 1 96 ? -2.970 4.963 15.744 1.00 95.81 96 ASN A N 1
ATOM 759 C CA . ASN A 1 96 ? -4.138 5.816 15.967 1.00 95.81 96 ASN A CA 1
ATOM 760 C C . ASN A 1 96 ? -5.467 5.132 15.609 1.00 95.81 96 ASN A C 1
ATOM 762 O O . ASN A 1 96 ? -6.524 5.611 16.022 1.00 95.81 96 ASN A O 1
ATOM 766 N N . ASN A 1 97 ? -5.427 4.007 14.891 1.00 94.81 97 ASN A N 1
ATOM 767 C CA . ASN A 1 97 ? -6.607 3.254 14.476 1.00 94.81 97 ASN A CA 1
ATOM 768 C C . ASN A 1 97 ? -6.489 1.790 14.948 1.00 94.81 97 ASN A C 1
ATOM 770 O O . ASN A 1 97 ? -6.263 0.887 14.143 1.00 94.81 97 ASN A O 1
ATOM 774 N N . PRO A 1 98 ? -6.665 1.519 16.258 1.00 93.06 98 PRO A N 1
ATOM 775 C CA . PRO A 1 98 ? -6.469 0.185 16.839 1.00 93.06 98 PRO A CA 1
ATOM 776 C C . PRO A 1 98 ? -7.481 -0.871 16.361 1.00 93.06 98 PRO A C 1
ATOM 778 O O . PRO A 1 98 ? -7.365 -2.036 16.728 1.00 93.06 98 PRO A O 1
ATOM 781 N N . SER A 1 99 ? -8.493 -0.474 15.586 1.00 94.88 99 SER A N 1
ATOM 782 C CA . SER A 1 99 ? -9.456 -1.366 14.938 1.00 94.88 99 SER A CA 1
ATOM 783 C C . SER A 1 99 ? -8.938 -1.997 13.646 1.00 94.88 99 SER A C 1
ATOM 785 O O . SER A 1 99 ? -9.589 -2.924 13.165 1.00 94.88 99 SER A O 1
ATOM 787 N N . ILE A 1 100 ? -7.826 -1.502 13.083 1.00 96.81 100 ILE A N 1
ATOM 788 C CA . ILE A 1 100 ? -7.216 -2.064 11.876 1.00 96.81 100 ILE A CA 1
ATOM 789 C C . ILE A 1 100 ? -6.773 -3.501 12.162 1.00 96.81 100 ILE A C 1
ATOM 791 O O . ILE A 1 100 ? -6.039 -3.770 13.113 1.00 96.81 100 ILE A O 1
ATOM 795 N N . GLU A 1 101 ? -7.189 -4.402 11.283 1.00 97.25 101 GLU A N 1
ATOM 796 C CA . GLU A 1 101 ? -6.836 -5.823 11.286 1.00 97.25 101 GLU A CA 1
ATOM 797 C C . GLU A 1 101 ? -6.011 -6.184 10.045 1.00 97.25 101 GLU A C 1
ATOM 799 O O . GLU A 1 101 ? -5.144 -7.052 10.111 1.00 97.25 101 GLU A O 1
ATOM 804 N N . PHE A 1 102 ? -6.217 -5.466 8.937 1.00 97.81 102 PHE A N 1
ATOM 805 C CA . PHE A 1 102 ? -5.574 -5.733 7.655 1.00 97.81 102 PHE A CA 1
ATOM 806 C C . PHE A 1 102 ? -4.768 -4.532 7.168 1.00 97.81 102 PHE A C 1
ATOM 808 O O . PHE A 1 102 ? -5.209 -3.388 7.294 1.00 97.81 102 PHE A O 1
ATOM 815 N N . VAL A 1 103 ? -3.631 -4.784 6.521 1.00 98.38 103 VAL A N 1
ATOM 816 C CA . VAL A 1 103 ? -2.934 -3.781 5.708 1.00 98.38 103 VAL A CA 1
ATOM 817 C C . VAL A 1 103 ? -2.932 -4.226 4.253 1.00 98.38 103 VAL A C 1
ATOM 819 O O . VAL A 1 103 ? -2.306 -5.222 3.896 1.00 98.38 103 VAL A O 1
ATOM 822 N N . HIS A 1 104 ? -3.629 -3.466 3.413 1.00 97.75 104 HIS A N 1
ATOM 823 C CA . HIS A 1 104 ? -3.606 -3.600 1.965 1.00 97.75 104 HIS A CA 1
ATOM 824 C C . HIS A 1 104 ? -2.469 -2.740 1.404 1.00 97.75 104 HIS A C 1
ATOM 826 O O . HIS A 1 104 ? -2.478 -1.517 1.529 1.00 97.75 104 HIS A O 1
ATOM 832 N N . ILE A 1 105 ? -1.490 -3.385 0.776 1.00 98.00 105 ILE A N 1
ATOM 833 C CA . ILE A 1 105 ? -0.366 -2.750 0.092 1.00 98.00 105 ILE A CA 1
ATOM 834 C C . ILE A 1 105 ? -0.549 -2.883 -1.423 1.00 98.00 105 ILE A C 1
ATOM 836 O O . ILE A 1 105 ? -0.626 -3.992 -1.951 1.00 98.00 105 ILE A O 1
ATOM 840 N N . SER A 1 106 ? -0.569 -1.755 -2.129 1.00 96.44 106 SER A N 1
ATOM 841 C CA . SER A 1 106 ? -0.492 -1.696 -3.594 1.00 96.44 106 SER A CA 1
ATOM 842 C C . SER A 1 106 ? 0.765 -0.923 -3.989 1.00 96.44 106 SER A C 1
ATOM 844 O O . SER A 1 106 ? 0.732 0.302 -4.076 1.00 96.44 106 SER A O 1
ATOM 846 N N . LEU A 1 107 ? 1.897 -1.616 -4.134 1.00 95.44 107 LEU A N 1
ATOM 847 C CA . LEU A 1 107 ? 3.207 -0.990 -4.365 1.00 95.44 107 LEU A CA 1
ATOM 848 C C . LEU A 1 107 ? 4.105 -1.877 -5.245 1.00 95.44 107 LEU A C 1
ATOM 850 O O . LEU A 1 107 ? 3.820 -3.061 -5.406 1.00 95.44 107 LEU A O 1
ATOM 854 N N . GLY A 1 108 ? 5.144 -1.316 -5.866 1.00 92.31 108 GLY A N 1
ATOM 855 C CA . GLY A 1 108 ? 6.113 -2.066 -6.681 1.00 92.31 108 GLY A CA 1
ATOM 856 C C . GLY A 1 108 ? 5.995 -1.889 -8.198 1.00 92.31 108 GLY A C 1
ATOM 857 O O . GLY A 1 108 ? 6.918 -2.262 -8.914 1.00 92.31 108 GLY A O 1
ATOM 858 N N . GLY A 1 109 ? 4.898 -1.323 -8.714 1.00 90.25 109 GLY A N 1
ATOM 859 C CA . GLY A 1 109 ? 4.740 -1.109 -10.158 1.00 90.25 109 GLY A CA 1
ATOM 860 C C . GLY A 1 109 ? 5.687 -0.029 -10.685 1.00 90.25 109 GLY A C 1
ATOM 861 O O . GLY A 1 109 ? 6.370 -0.232 -11.687 1.00 90.25 109 GLY A O 1
ATOM 862 N N . ASN A 1 110 ? 5.774 1.097 -9.972 1.00 91.56 110 ASN A N 1
ATOM 863 C CA . ASN A 1 110 ? 6.646 2.213 -10.355 1.00 91.56 110 ASN A CA 1
ATOM 864 C C . ASN A 1 110 ? 8.135 1.856 -10.263 1.00 91.56 110 ASN A C 1
ATOM 866 O O . ASN A 1 110 ? 8.898 2.315 -11.106 1.00 91.56 110 ASN A O 1
ATOM 870 N N . ASP A 1 111 ? 8.516 0.956 -9.346 1.00 91.88 111 ASP A N 1
ATOM 871 C CA . ASP A 1 111 ? 9.880 0.420 -9.251 1.00 91.88 111 ASP A CA 1
ATOM 872 C C . ASP A 1 111 ? 10.334 -0.263 -10.553 1.00 91.88 111 ASP A C 1
ATOM 874 O O . ASP A 1 111 ? 11.528 -0.391 -10.798 1.00 91.88 111 ASP A O 1
ATOM 878 N N . MET A 1 112 ? 9.384 -0.736 -11.370 1.00 87.50 112 MET A N 1
ATOM 879 C CA . MET A 1 112 ? 9.662 -1.336 -12.674 1.00 87.50 112 MET A CA 1
ATOM 880 C C . MET A 1 112 ? 9.473 -0.329 -13.809 1.00 87.50 112 MET A C 1
ATOM 882 O O . MET A 1 112 ? 10.327 -0.227 -14.681 1.00 87.50 112 MET A O 1
ATOM 886 N N . LEU A 1 113 ? 8.366 0.421 -13.808 1.00 81.19 113 LEU A N 1
ATOM 887 C CA . LEU A 1 113 ? 8.011 1.334 -14.903 1.00 81.19 113 LEU A CA 1
ATOM 888 C C . LEU A 1 113 ? 8.997 2.498 -15.080 1.00 81.19 113 LEU A C 1
ATOM 890 O O . LEU A 1 113 ? 9.096 3.028 -16.185 1.00 81.19 113 LEU A O 1
ATOM 894 N N . GLY A 1 114 ? 9.683 2.920 -14.013 1.00 71.69 114 GLY A N 1
ATOM 895 C CA . GLY A 1 114 ? 10.654 4.015 -14.071 1.00 71.69 114 GLY A CA 1
ATOM 896 C C . GLY A 1 114 ? 12.009 3.612 -14.656 1.00 71.69 114 GLY A C 1
ATOM 897 O O . GLY A 1 114 ? 12.620 4.401 -15.377 1.00 71.69 114 GLY A O 1
ATOM 898 N N . ASP A 1 115 ? 12.446 2.381 -14.378 1.00 80.62 115 ASP A N 1
ATOM 899 C CA . ASP A 1 115 ? 13.834 1.960 -14.591 1.00 80.62 115 ASP A CA 1
ATOM 900 C C . ASP A 1 115 ? 13.991 0.810 -15.595 1.00 80.62 115 ASP A C 1
ATOM 902 O O . ASP A 1 115 ? 15.035 0.711 -16.248 1.00 80.62 115 ASP A O 1
ATOM 906 N N . TRP A 1 116 ? 12.991 -0.065 -15.753 1.00 87.75 116 TRP A N 1
ATOM 907 C CA . TRP A 1 116 ? 13.100 -1.211 -16.656 1.00 87.75 116 TRP A CA 1
ATOM 908 C C . TRP A 1 116 ? 13.142 -0.772 -18.120 1.00 87.75 116 TRP A C 1
ATOM 910 O O . TRP A 1 116 ? 12.401 0.107 -18.557 1.00 87.75 116 TRP A O 1
ATOM 920 N N . ASN A 1 117 ? 13.967 -1.451 -18.916 1.00 82.31 117 ASN A N 1
ATOM 921 C CA . ASN A 1 117 ? 14.012 -1.252 -20.359 1.00 82.31 117 ASN A CA 1
ATOM 922 C C . ASN A 1 117 ? 14.252 -2.573 -21.094 1.00 82.31 117 ASN A C 1
ATOM 924 O O . ASN A 1 117 ? 15.000 -3.426 -20.618 1.00 82.31 117 ASN A O 1
ATOM 928 N N . VAL A 1 118 ? 13.739 -2.689 -22.323 1.00 81.88 118 VAL A N 1
ATOM 929 C CA . VAL A 1 118 ? 13.891 -3.880 -23.185 1.00 81.88 118 VAL A CA 1
ATOM 930 C C . VAL A 1 118 ? 15.350 -4.253 -23.477 1.00 81.88 118 VAL A C 1
ATOM 932 O O . VAL A 1 118 ? 15.641 -5.392 -23.834 1.00 81.88 118 VAL A O 1
ATOM 935 N N . SER A 1 119 ? 16.283 -3.303 -23.347 1.00 87.69 119 SER A N 1
ATOM 936 C CA . S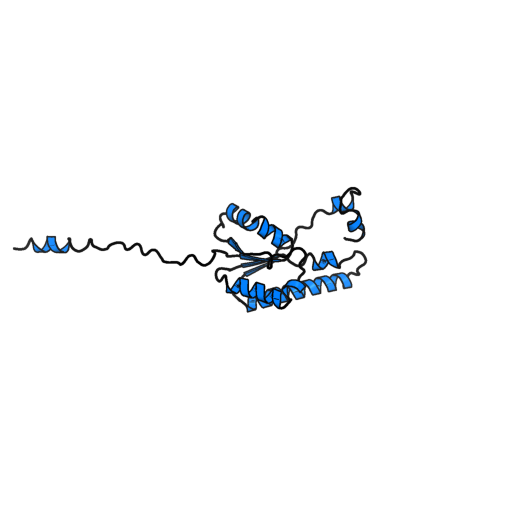ER A 1 119 ? 17.716 -3.557 -23.525 1.00 87.69 119 SER A CA 1
ATOM 937 C C . SER A 1 119 ? 18.404 -4.111 -22.275 1.00 87.69 119 SER A C 1
ATOM 939 O O . SER A 1 119 ? 19.604 -4.388 -22.331 1.00 87.69 119 SER A O 1
ATOM 941 N N . MET A 1 120 ? 17.710 -4.193 -21.136 1.00 90.44 120 MET A N 1
ATOM 942 C CA . MET A 1 120 ? 18.270 -4.772 -19.924 1.00 90.44 120 MET A CA 1
ATOM 943 C C . MET A 1 120 ? 18.549 -6.254 -20.140 1.00 90.44 120 MET A C 1
ATOM 945 O O . MET A 1 120 ? 17.749 -7.006 -20.693 1.00 90.44 120 MET A O 1
ATOM 949 N N . THR A 1 121 ? 19.703 -6.692 -19.658 1.00 96.12 121 THR A N 1
ATOM 950 C CA . THR A 1 121 ? 19.985 -8.120 -19.526 1.00 96.12 121 THR A CA 1
ATOM 951 C C . THR A 1 121 ? 19.037 -8.743 -18.501 1.00 96.12 121 THR A C 1
ATOM 953 O O . THR A 1 121 ? 18.542 -8.059 -17.600 1.00 96.12 121 THR A O 1
ATOM 956 N N . SER A 1 122 ? 18.837 -10.061 -18.579 1.00 94.81 122 SER A N 1
ATOM 957 C CA . SER A 1 122 ? 18.067 -10.791 -17.564 1.00 94.81 122 SER A CA 1
ATOM 958 C C . SER A 1 122 ? 18.604 -10.534 -16.155 1.00 94.81 122 SER A C 1
ATOM 960 O O . SER A 1 122 ? 17.825 -10.279 -15.254 1.00 94.81 122 SER A O 1
ATOM 962 N N . GLN A 1 123 ? 19.930 -10.458 -15.987 1.00 96.75 123 GLN A N 1
ATOM 963 C CA . GLN A 1 123 ? 20.544 -10.149 -14.695 1.00 96.75 123 GLN A CA 1
ATOM 964 C C . GLN A 1 123 ? 20.155 -8.759 -14.167 1.00 96.75 123 GLN A C 1
ATOM 966 O O . GLN A 1 123 ? 19.876 -8.621 -12.983 1.00 96.75 123 GLN A O 1
ATOM 971 N N . GLN A 1 124 ? 20.139 -7.730 -15.019 1.00 94.75 124 GLN A N 1
ATOM 972 C CA . GLN A 1 124 ? 19.725 -6.383 -14.604 1.00 94.75 124 GLN A CA 1
ATOM 973 C C . GLN A 1 124 ? 18.247 -6.354 -14.204 1.00 94.75 124 GLN A C 1
ATOM 975 O O . GLN A 1 124 ? 17.906 -5.755 -13.188 1.00 94.75 124 GLN A O 1
ATOM 980 N N . THR A 1 125 ? 17.399 -7.051 -14.965 1.00 93.00 125 THR A N 1
ATOM 981 C CA . THR A 1 125 ? 15.973 -7.201 -14.638 1.00 93.00 125 THR A CA 1
ATOM 982 C C . THR A 1 125 ? 15.792 -7.926 -13.301 1.00 93.00 125 THR A C 1
ATOM 984 O O . THR A 1 125 ? 15.076 -7.436 -12.432 1.00 93.00 125 THR A O 1
ATOM 987 N N . ASP A 1 126 ? 16.492 -9.044 -13.094 1.00 95.44 126 ASP A N 1
ATOM 988 C CA . ASP A 1 126 ? 16.437 -9.828 -11.857 1.00 95.44 126 ASP A CA 1
ATOM 989 C C . ASP A 1 126 ? 16.921 -9.021 -10.647 1.00 95.44 126 ASP A C 1
ATOM 991 O O . ASP A 1 126 ? 16.321 -9.099 -9.574 1.00 95.44 126 ASP A O 1
ATOM 995 N N . SER A 1 127 ? 17.989 -8.228 -10.799 1.00 95.56 127 SER A N 1
ATOM 996 C CA . SER A 1 127 ? 18.485 -7.347 -9.736 1.00 95.56 127 SER A CA 1
ATOM 997 C C . SER A 1 127 ? 17.448 -6.301 -9.340 1.00 95.56 127 SER A C 1
ATOM 999 O O . SER A 1 127 ? 17.159 -6.163 -8.157 1.00 95.56 127 SER A O 1
ATOM 1001 N N . MET A 1 128 ? 16.830 -5.629 -10.309 1.00 93.25 128 MET A N 1
ATOM 1002 C CA . MET A 1 128 ? 15.814 -4.614 -10.032 1.00 93.25 128 MET A CA 1
ATOM 1003 C C . MET A 1 128 ? 14.558 -5.211 -9.375 1.00 93.25 128 MET A C 1
ATOM 1005 O O . MET A 1 128 ? 14.058 -4.669 -8.388 1.00 93.25 128 MET A O 1
ATOM 1009 N N . LEU A 1 129 ? 14.086 -6.369 -9.856 1.00 93.56 129 LEU A N 1
ATOM 1010 C CA . LEU A 1 129 ? 12.990 -7.112 -9.221 1.00 93.56 129 LEU A CA 1
ATOM 1011 C C . LEU A 1 129 ? 13.340 -7.507 -7.782 1.00 93.56 129 LEU A C 1
ATOM 1013 O O . LEU A 1 129 ? 12.522 -7.349 -6.876 1.00 93.56 129 LEU A O 1
ATOM 1017 N N . THR A 1 130 ? 14.561 -7.998 -7.565 1.00 96.38 130 THR A N 1
ATOM 1018 C CA . THR A 1 130 ? 15.047 -8.384 -6.235 1.00 96.38 130 THR A CA 1
ATOM 1019 C C . THR A 1 130 ? 15.080 -7.184 -5.293 1.00 96.38 130 THR A C 1
ATOM 1021 O O . THR A 1 130 ? 14.612 -7.297 -4.162 1.00 96.38 130 THR A O 1
ATOM 1024 N N . ASP A 1 131 ? 15.563 -6.029 -5.749 1.00 96.00 131 ASP A N 1
ATOM 1025 C CA . ASP A 1 131 ? 15.621 -4.815 -4.934 1.00 96.00 131 ASP A CA 1
ATOM 1026 C C . ASP A 1 131 ? 14.219 -4.351 -4.514 1.00 96.00 131 ASP A C 1
ATOM 1028 O O . ASP A 1 131 ? 13.989 -4.078 -3.333 1.00 96.00 131 ASP A O 1
ATOM 1032 N N . ALA A 1 132 ? 13.255 -4.334 -5.439 1.00 95.19 132 ALA A N 1
ATOM 1033 C CA . ALA A 1 132 ? 11.867 -3.999 -5.120 1.00 95.19 132 ALA A CA 1
ATOM 1034 C C . ALA A 1 132 ? 11.248 -4.990 -4.116 1.00 95.19 132 ALA A C 1
ATOM 1036 O O . ALA A 1 132 ? 10.608 -4.574 -3.148 1.00 95.19 132 ALA A O 1
ATOM 1037 N N . LEU A 1 133 ? 11.489 -6.296 -4.288 1.00 96.06 133 LEU A N 1
ATOM 1038 C CA . LEU A 1 133 ? 11.009 -7.331 -3.365 1.00 96.06 133 LEU A CA 1
ATOM 1039 C C . LEU A 1 133 ? 11.618 -7.194 -1.965 1.00 96.06 133 LEU A C 1
ATOM 1041 O O . LEU A 1 133 ? 10.895 -7.305 -0.978 1.00 96.06 133 LEU A O 1
ATOM 1045 N N . LEU A 1 134 ? 12.920 -6.919 -1.856 1.00 98.25 134 LEU A N 1
ATOM 1046 C CA . LEU A 1 134 ? 13.592 -6.726 -0.565 1.00 98.25 134 LEU A CA 1
ATOM 1047 C C . LEU A 1 134 ? 13.093 -5.473 0.161 1.00 98.25 134 LEU A C 1
ATOM 1049 O O . LEU A 1 134 ? 12.951 -5.469 1.390 1.00 98.25 134 LEU A O 1
ATOM 1053 N N . ARG A 1 135 ? 12.799 -4.403 -0.585 1.00 98.06 135 ARG A N 1
ATOM 1054 C CA . ARG A 1 135 ? 12.189 -3.195 -0.022 1.00 98.06 135 ARG A CA 1
ATOM 1055 C C . ARG A 1 135 ? 10.758 -3.462 0.440 1.00 98.06 135 ARG A C 1
ATOM 1057 O O . ARG A 1 135 ? 10.400 -3.035 1.535 1.00 98.06 135 ARG A O 1
ATOM 1064 N N . LEU A 1 136 ? 9.973 -4.213 -0.332 1.00 97.81 136 LEU A N 1
ATOM 1065 C CA . LEU A 1 136 ? 8.624 -4.622 0.055 1.00 97.81 136 LEU A CA 1
ATOM 1066 C C . LEU A 1 136 ? 8.623 -5.517 1.302 1.00 97.81 136 LEU A C 1
ATOM 1068 O O . LEU A 1 136 ? 7.847 -5.262 2.220 1.00 97.81 136 LEU A O 1
ATOM 1072 N N . ASP A 1 137 ? 9.527 -6.496 1.393 1.00 98.31 137 ASP A N 1
ATOM 1073 C CA . ASP A 1 137 ? 9.710 -7.299 2.610 1.00 98.31 137 ASP A CA 1
ATOM 1074 C C . ASP A 1 137 ? 10.054 -6.403 3.805 1.00 98.31 137 ASP A C 1
ATOM 1076 O O . ASP A 1 137 ? 9.393 -6.464 4.838 1.00 98.31 137 ASP A O 1
ATOM 1080 N N . SER A 1 138 ? 10.994 -5.467 3.644 1.00 98.69 138 SER A N 1
ATOM 1081 C CA . SER A 1 138 ? 11.337 -4.503 4.698 1.00 98.69 138 SER A CA 1
ATOM 1082 C C . SER A 1 138 ? 10.136 -3.667 5.155 1.00 98.69 138 SER A C 1
ATOM 1084 O O . SER A 1 138 ? 10.045 -3.334 6.341 1.00 98.69 138 SER A O 1
ATOM 1086 N N . ILE A 1 139 ? 9.212 -3.339 4.241 1.00 98.75 139 ILE A N 1
ATOM 1087 C CA . ILE A 1 139 ? 7.953 -2.658 4.567 1.00 98.75 139 ILE A CA 1
ATOM 1088 C C . ILE A 1 139 ? 7.067 -3.541 5.442 1.00 98.75 139 ILE A C 1
ATOM 1090 O O . ILE A 1 139 ? 6.656 -3.129 6.529 1.00 98.75 139 ILE A O 1
ATOM 1094 N N . VAL A 1 140 ? 6.825 -4.775 5.002 1.00 98.62 140 VAL A N 1
ATOM 1095 C CA . VAL A 1 140 ? 6.044 -5.769 5.748 1.00 98.62 140 VAL A CA 1
ATOM 1096 C C . VAL A 1 140 ? 6.623 -5.987 7.145 1.00 98.62 140 VAL A C 1
ATOM 1098 O O . VAL A 1 140 ? 5.885 -5.962 8.131 1.00 98.62 140 VAL A O 1
ATOM 1101 N N . GLN A 1 141 ? 7.946 -6.124 7.252 1.00 98.69 141 GLN A N 1
ATOM 1102 C CA . GLN A 1 141 ? 8.622 -6.337 8.527 1.00 98.69 141 GLN A CA 1
ATOM 1103 C C . GLN A 1 141 ? 8.366 -5.193 9.512 1.00 98.69 141 GLN A C 1
ATOM 1105 O O . GLN A 1 141 ? 8.023 -5.464 10.661 1.00 98.69 141 GLN A O 1
ATOM 1110 N N . TYR A 1 142 ? 8.493 -3.920 9.112 1.00 98.56 142 TYR A N 1
ATOM 1111 C CA . TYR A 1 142 ? 8.268 -2.828 10.070 1.00 98.56 142 TYR A CA 1
ATOM 1112 C C . TYR A 1 142 ? 6.788 -2.673 10.454 1.00 98.56 142 TYR A C 1
ATOM 1114 O O . TYR A 1 142 ? 6.486 -2.279 11.583 1.00 98.56 142 TYR A O 1
ATOM 1122 N N . ILE A 1 143 ? 5.860 -2.997 9.547 1.00 98.75 143 ILE A N 1
ATOM 1123 C CA . ILE A 1 143 ? 4.420 -2.999 9.839 1.00 98.75 143 ILE A CA 1
ATOM 1124 C C . ILE A 1 143 ? 4.115 -4.057 10.904 1.00 98.75 143 ILE A C 1
ATOM 1126 O O . ILE A 1 143 ? 3.508 -3.746 11.928 1.00 98.75 143 ILE A O 1
ATOM 1130 N N . LEU A 1 144 ? 4.616 -5.280 10.723 1.00 98.62 144 LEU A N 1
ATOM 1131 C CA . LEU A 1 144 ? 4.422 -6.373 11.680 1.00 98.62 144 LEU A CA 1
ATOM 1132 C C . LEU A 1 144 ? 5.196 -6.165 12.990 1.00 98.62 144 LEU A C 1
ATOM 1134 O O . LEU A 1 144 ? 4.748 -6.602 14.046 1.00 98.62 144 LEU A O 1
ATOM 1138 N N . GLN A 1 145 ? 6.322 -5.448 12.968 1.00 98.38 145 GLN A N 1
ATOM 1139 C CA . GLN A 1 145 ? 6.987 -4.988 14.194 1.00 98.38 145 GLN A CA 1
ATOM 1140 C C . GLN A 1 145 ? 6.135 -3.972 14.966 1.00 98.38 145 GLN A C 1
ATOM 1142 O O . GLN A 1 145 ? 6.201 -3.932 16.193 1.00 98.38 145 GLN A O 1
ATOM 1147 N N . THR A 1 146 ? 5.340 -3.159 14.263 1.00 97.88 146 THR A N 1
ATOM 1148 C CA . THR A 1 146 ? 4.427 -2.183 14.878 1.00 97.88 146 THR A CA 1
ATOM 1149 C C . THR A 1 146 ? 3.223 -2.876 15.504 1.00 97.88 146 THR A C 1
ATOM 1151 O O . THR A 1 146 ? 2.837 -2.547 16.625 1.00 97.88 146 THR A O 1
ATOM 1154 N N . ASN A 1 147 ? 2.643 -3.851 14.801 1.00 97.88 147 ASN A N 1
ATOM 1155 C CA . ASN A 1 147 ? 1.595 -4.712 15.331 1.00 97.88 147 ASN A CA 1
ATOM 1156 C C . ASN A 1 147 ? 1.684 -6.114 14.691 1.00 97.88 147 ASN A C 1
ATOM 1158 O O . ASN A 1 147 ? 1.320 -6.268 13.523 1.00 97.88 147 ASN A O 1
ATOM 1162 N N . PRO A 1 148 ? 2.112 -7.147 15.443 1.00 98.12 148 PRO A N 1
ATOM 1163 C CA . PRO A 1 148 ? 2.319 -8.490 14.900 1.00 98.12 148 PRO A CA 1
ATOM 1164 C C . PRO A 1 148 ? 1.019 -9.250 14.607 1.00 98.12 148 PRO A C 1
ATOM 1166 O O . PRO A 1 148 ? 1.081 -10.335 14.038 1.00 98.12 148 PRO A O 1
ATOM 1169 N N . ASN A 1 149 ? -0.142 -8.712 14.999 1.00 98.06 149 ASN A N 1
ATOM 1170 C CA . ASN A 1 149 ? -1.448 -9.323 14.740 1.00 98.06 149 ASN A CA 1
ATOM 1171 C C . ASN A 1 149 ? -2.086 -8.847 13.425 1.00 98.06 149 ASN A C 1
ATOM 1173 O O . ASN A 1 149 ? -3.178 -9.303 13.102 1.00 98.06 149 ASN A O 1
ATOM 1177 N N . LEU A 1 150 ? -1.458 -7.910 12.706 1.00 98.44 150 LEU A N 1
ATOM 1178 C CA . LEU A 1 150 ? -1.965 -7.443 11.418 1.00 98.44 150 LEU A CA 1
ATOM 1179 C C . LEU A 1 150 ? -1.816 -8.527 10.351 1.00 98.44 150 LEU A C 1
ATOM 1181 O O . LEU A 1 150 ? -0.766 -9.159 10.232 1.00 98.44 150 LEU A O 1
ATOM 1185 N N . GLU A 1 151 ? -2.835 -8.672 9.516 1.00 98.25 151 GLU A N 1
ATOM 1186 C CA . GLU A 1 151 ? -2.767 -9.475 8.303 1.00 98.25 151 GLU A CA 1
ATOM 1187 C C . GLU A 1 151 ? -2.388 -8.591 7.112 1.00 98.25 151 GLU A C 1
ATOM 1189 O O . GLU A 1 151 ? -2.955 -7.520 6.893 1.00 98.25 151 GLU A O 1
ATOM 1194 N N . ILE A 1 152 ? -1.405 -9.027 6.325 1.00 98.19 152 ILE A N 1
ATOM 1195 C CA . ILE A 1 152 ? -0.900 -8.250 5.192 1.00 98.19 152 ILE A CA 1
ATOM 1196 C C . ILE A 1 152 ? -1.443 -8.827 3.891 1.00 98.19 152 ILE A C 1
ATOM 1198 O O . ILE A 1 152 ? -1.230 -9.998 3.578 1.00 98.19 152 ILE A O 1
ATOM 1202 N N . PHE A 1 153 ? -2.088 -7.974 3.102 1.00 95.31 153 PHE A N 1
ATOM 1203 C CA . PHE A 1 153 ? -2.526 -8.273 1.748 1.00 95.31 153 PHE A CA 1
ATOM 1204 C C . PHE A 1 153 ? -1.771 -7.382 0.760 1.00 95.31 153 PHE A C 1
ATOM 1206 O O . PHE A 1 153 ? -1.860 -6.160 0.821 1.00 95.31 153 PHE A O 1
ATOM 1213 N N . ILE A 1 154 ? -1.035 -7.990 -0.168 1.00 95.12 154 ILE A N 1
ATOM 1214 C CA . ILE A 1 154 ? -0.348 -7.273 -1.247 1.00 95.12 154 ILE A CA 1
ATOM 1215 C C . ILE A 1 154 ? -1.122 -7.533 -2.538 1.00 95.12 154 ILE A C 1
ATOM 1217 O O . ILE A 1 154 ? -1.208 -8.679 -2.983 1.00 95.12 154 ILE A O 1
ATOM 1221 N N . SER A 1 155 ? -1.686 -6.487 -3.143 1.00 88.25 155 SER A N 1
ATOM 1222 C CA . SER A 1 155 ? -2.357 -6.616 -4.438 1.00 88.25 155 SER A CA 1
ATOM 1223 C C . SER A 1 155 ? -1.361 -6.469 -5.577 1.00 88.25 155 SER A C 1
ATOM 1225 O O . SER A 1 155 ? -0.666 -5.458 -5.670 1.00 88.25 155 SER A O 1
ATOM 1227 N N . ALA A 1 156 ? -1.349 -7.451 -6.475 1.00 81.31 156 ALA A N 1
ATOM 1228 C CA . ALA A 1 156 ? -0.733 -7.291 -7.783 1.00 81.31 156 ALA A CA 1
ATOM 1229 C C . ALA A 1 156 ? -1.547 -6.317 -8.652 1.00 81.31 156 ALA A C 1
ATOM 1231 O O . ALA A 1 156 ? -2.706 -6.013 -8.360 1.00 81.31 156 ALA A O 1
ATOM 1232 N N . TYR A 1 157 ? -0.934 -5.860 -9.737 1.00 83.50 157 TYR A N 1
ATOM 1233 C CA . TYR A 1 157 ? -1.595 -5.040 -10.744 1.00 83.50 157 TYR A CA 1
ATOM 1234 C C . TYR A 1 157 ? -2.177 -5.924 -11.837 1.00 83.50 157 TYR A C 1
ATOM 1236 O O . TYR A 1 157 ? -1.513 -6.850 -12.309 1.00 83.50 157 TYR A O 1
ATOM 1244 N N . ASP A 1 158 ? -3.368 -5.573 -12.309 1.00 67.81 158 ASP A N 1
ATOM 1245 C CA . ASP A 1 158 ? -3.755 -5.946 -13.661 1.00 67.81 158 ASP A CA 1
ATOM 1246 C C . ASP A 1 158 ? -2.960 -5.062 -14.624 1.00 67.81 158 ASP A C 1
ATOM 1248 O O . ASP A 1 158 ? -3.049 -3.832 -14.587 1.00 67.81 158 ASP A O 1
ATOM 1252 N N . TYR A 1 159 ? -2.138 -5.683 -15.468 1.00 60.53 159 TYR A N 1
ATOM 1253 C CA . TYR A 1 159 ? -1.402 -4.954 -16.494 1.00 60.53 159 TYR A CA 1
ATOM 1254 C C . TYR A 1 159 ? -2.415 -4.375 -17.498 1.00 60.53 159 TYR A C 1
ATOM 1256 O O . TYR A 1 159 ? -3.227 -5.137 -18.039 1.00 60.53 159 TYR A O 1
ATOM 1264 N N . PRO A 1 160 ? -2.403 -3.058 -17.779 1.00 56.94 160 PRO A N 1
ATOM 1265 C CA . PRO A 1 160 ? -3.198 -2.507 -18.865 1.00 56.94 160 PRO A CA 1
ATOM 1266 C C . PRO A 1 160 ? -2.892 -3.259 -20.161 1.00 56.94 160 PRO A C 1
ATOM 1268 O O . PRO A 1 160 ? -1.749 -3.628 -20.429 1.00 56.94 160 PRO A O 1
ATOM 1271 N N . ASN A 1 161 ? -3.907 -3.485 -20.994 1.00 56.41 161 ASN A N 1
ATOM 1272 C CA . ASN A 1 161 ? -3.683 -3.992 -22.341 1.00 56.41 161 ASN A CA 1
ATOM 1273 C C . ASN A 1 161 ? -2.931 -2.929 -23.157 1.00 56.41 161 ASN A C 1
ATOM 1275 O O . ASN A 1 161 ? -3.534 -2.069 -23.795 1.00 56.41 161 ASN A O 1
ATOM 1279 N N . PHE 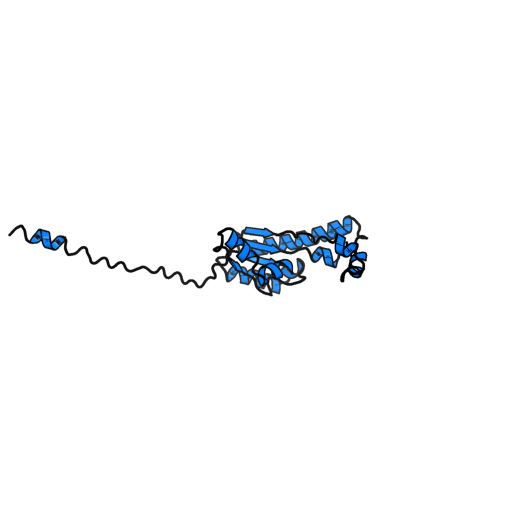A 1 162 ? -1.603 -2.999 -23.142 1.00 63.62 162 PHE A N 1
ATOM 1280 C CA . PHE A 1 162 ? -0.746 -2.073 -23.870 1.00 63.62 162 PHE A CA 1
ATOM 1281 C C . PHE A 1 162 ? -0.689 -2.346 -25.371 1.00 63.62 162 PHE A C 1
ATOM 1283 O O . PHE A 1 162 ? -0.092 -1.561 -26.099 1.00 63.62 162 PHE A O 1
ATOM 1290 N N . GLY A 1 163 ? -1.339 -3.406 -25.866 1.00 63.69 163 GLY A N 1
ATOM 1291 C CA . GLY A 1 163 ? -1.410 -3.685 -27.297 1.00 63.69 163 GLY A CA 1
ATOM 1292 C C . GLY A 1 163 ? -1.995 -2.513 -28.085 1.00 63.69 163 GLY A C 1
ATOM 1293 O O . GLY A 1 163 ? -1.485 -2.183 -29.151 1.00 63.69 163 GLY A O 1
ATOM 1294 N N . GLU A 1 164 ? -3.008 -1.829 -27.547 1.00 62.47 164 GLU A N 1
ATOM 1295 C CA . GLU A 1 164 ? -3.609 -0.660 -28.201 1.00 62.47 164 GLU A CA 1
ATOM 1296 C C . GLU A 1 164 ? -2.657 0.549 -28.194 1.00 62.47 164 GLU A C 1
ATOM 1298 O O . GLU A 1 164 ? -2.421 1.151 -29.241 1.00 62.47 164 GLU A O 1
ATOM 1303 N N . THR A 1 165 ? -2.020 0.833 -27.054 1.00 67.44 165 THR A N 1
ATOM 1304 C CA . THR A 1 165 ? -0.990 1.879 -26.916 1.00 67.44 165 THR A CA 1
ATOM 1305 C C . THR A 1 165 ? 0.219 1.638 -27.822 1.00 67.44 165 THR A C 1
ATOM 1307 O O . THR A 1 165 ? 0.763 2.591 -28.367 1.00 67.44 165 THR A O 1
ATOM 1310 N N . ALA A 1 166 ? 0.619 0.378 -28.007 1.00 66.31 166 ALA A N 1
ATOM 1311 C CA . ALA A 1 166 ? 1.788 -0.034 -28.779 1.00 66.31 166 ALA A CA 1
ATOM 1312 C C . ALA A 1 166 ? 1.572 -0.034 -30.295 1.00 66.31 166 ALA A C 1
ATOM 1314 O O . ALA A 1 166 ? 2.533 0.022 -31.061 1.00 66.31 166 ALA A O 1
ATOM 1315 N N . THR A 1 167 ? 0.321 -0.173 -30.739 1.00 71.62 167 THR A N 1
ATOM 1316 C CA . THR A 1 167 ? -0.010 -0.411 -32.155 1.00 71.62 167 THR A CA 1
ATOM 1317 C C . THR A 1 167 ? -0.817 0.710 -32.792 1.00 71.62 167 THR A C 1
ATOM 1319 O O . THR A 1 167 ? -0.980 0.706 -34.012 1.00 71.62 167 THR A O 1
ATOM 1322 N N . ASN A 1 168 ? -1.290 1.683 -32.006 1.00 78.56 168 ASN A N 1
ATOM 1323 C CA . ASN A 1 168 ? -2.020 2.846 -32.494 1.00 78.56 168 ASN A CA 1
ATOM 1324 C C . ASN A 1 168 ? -1.149 4.118 -32.423 1.00 78.56 168 ASN A C 1
ATOM 1326 O O . ASN A 1 168 ? -1.063 4.724 -31.356 1.00 78.56 168 ASN A O 1
ATOM 1330 N N . PRO A 1 169 ? -0.581 4.595 -33.550 1.00 80.81 169 PRO A N 1
ATOM 1331 C CA . PRO A 1 169 ? 0.244 5.809 -33.601 1.00 80.81 169 PRO A CA 1
ATOM 1332 C C . PRO A 1 169 ? -0.473 7.099 -33.193 1.00 80.81 169 PRO A C 1
ATOM 1334 O O . PRO A 1 169 ? 0.162 8.136 -33.037 1.00 80.81 169 PRO A O 1
ATOM 1337 N N . LEU A 1 170 ? -1.802 7.063 -33.072 1.00 80.62 170 LEU A N 1
ATOM 1338 C CA . LEU A 1 170 ? -2.615 8.192 -32.621 1.00 80.62 170 LEU A CA 1
ATOM 1339 C C . LEU A 1 170 ? -2.878 8.152 -31.111 1.00 80.62 170 LEU A C 1
ATOM 1341 O O . LEU A 1 170 ? -3.526 9.055 -30.579 1.00 80.62 170 LEU A O 1
ATOM 1345 N N . HIS A 1 171 ? -2.423 7.106 -30.420 1.00 74.44 171 HIS A N 1
ATOM 1346 C CA . HIS A 1 171 ? -2.580 6.994 -28.983 1.00 74.44 171 HIS A CA 1
ATOM 1347 C C . HIS A 1 171 ? -1.670 8.016 -28.274 1.00 74.44 171 HIS A C 1
ATOM 1349 O O . HIS A 1 171 ? -0.485 8.091 -28.601 1.00 74.44 171 HIS A O 1
ATOM 1355 N N . PRO A 1 172 ? -2.161 8.773 -27.272 1.00 71.31 172 PRO A N 1
ATOM 1356 C CA . PRO A 1 172 ? -1.396 9.848 -26.619 1.00 71.31 172 PRO A CA 1
ATOM 1357 C C . PRO A 1 172 ? -0.077 9.413 -25.962 1.00 71.31 172 PRO A C 1
ATOM 1359 O O . PRO A 1 172 ? 0.766 10.251 -25.662 1.00 71.31 172 PRO A O 1
ATOM 1362 N N . PHE A 1 173 ? 0.084 8.108 -25.733 1.00 65.75 173 PHE A N 1
ATOM 1363 C CA . PHE A 1 173 ? 1.252 7.487 -25.106 1.00 65.75 173 PHE A CA 1
ATOM 1364 C C . PHE A 1 173 ? 2.050 6.587 -26.073 1.00 65.75 173 PHE A C 1
ATOM 1366 O O . PHE A 1 173 ? 2.873 5.787 -25.634 1.00 65.75 173 PHE A O 1
ATOM 1373 N N . TYR A 1 174 ? 1.799 6.674 -27.386 1.00 70.94 174 TYR A N 1
ATOM 1374 C CA . TYR A 1 174 ? 2.481 5.847 -28.391 1.00 70.94 174 TYR A CA 1
ATOM 1375 C C . TYR A 1 174 ? 3.993 6.122 -28.443 1.00 70.94 174 TYR A C 1
ATOM 1377 O O . TYR A 1 174 ? 4.798 5.194 -28.455 1.00 70.94 174 TYR A O 1
ATOM 1385 N N . ASP A 1 175 ? 4.398 7.392 -28.400 1.00 71.12 175 ASP A N 1
ATOM 1386 C CA . ASP A 1 175 ? 5.816 7.765 -28.501 1.00 71.12 175 ASP A CA 1
ATOM 1387 C C . ASP A 1 175 ? 6.615 7.397 -27.243 1.00 71.12 175 ASP A C 1
ATOM 1389 O O . ASP A 1 175 ? 7.797 7.075 -27.330 1.00 71.12 175 ASP A O 1
ATOM 1393 N N . THR A 1 176 ? 5.966 7.379 -26.074 1.00 66.44 176 THR A N 1
ATOM 1394 C CA . THR A 1 176 ? 6.571 6.880 -24.830 1.00 66.44 176 THR A CA 1
ATOM 1395 C C . THR A 1 176 ? 6.712 5.358 -24.834 1.00 66.44 176 THR A C 1
ATOM 1397 O O . THR A 1 176 ? 7.568 4.823 -24.137 1.00 66.44 176 THR A O 1
ATOM 1400 N N . TRP A 1 177 ? 5.913 4.656 -25.646 1.00 64.62 177 TRP A N 1
ATOM 1401 C CA . TRP A 1 177 ? 5.883 3.198 -25.683 1.00 64.62 177 TRP A CA 1
ATOM 1402 C C . TRP A 1 177 ? 7.089 2.573 -26.385 1.00 64.62 177 TRP A C 1
ATOM 1404 O O . TRP A 1 177 ? 7.540 1.518 -25.965 1.00 64.62 177 TRP A O 1
ATOM 1414 N N . GLN A 1 178 ? 7.659 3.200 -27.419 1.00 62.59 178 GLN A N 1
ATOM 1415 C CA . GLN A 1 178 ? 8.807 2.609 -28.133 1.00 62.59 178 GLN A CA 1
ATOM 1416 C C . GLN A 1 178 ? 10.048 2.409 -27.244 1.00 62.59 178 GLN A C 1
ATOM 1418 O O . GLN A 1 178 ? 10.930 1.624 -27.592 1.00 62.59 178 GLN A O 1
ATOM 1423 N N . SER A 1 179 ? 10.110 3.124 -26.118 1.00 58.78 179 SER A N 1
ATOM 1424 C CA . SER A 1 179 ? 11.155 3.024 -25.096 1.00 58.78 179 SER A CA 1
ATOM 1425 C C . SER A 1 179 ? 10.711 2.336 -23.803 1.00 58.78 179 SER A C 1
ATOM 1427 O O . SER A 1 179 ? 11.556 2.072 -22.958 1.00 58.78 179 SER A O 1
ATOM 1429 N N . MET A 1 180 ? 9.414 2.086 -23.625 1.00 55.88 180 MET A N 1
ATOM 1430 C CA . MET A 1 180 ? 8.890 1.259 -22.535 1.00 55.88 180 MET A CA 1
ATOM 1431 C C . MET A 1 180 ? 8.801 -0.192 -23.022 1.00 55.88 180 MET A C 1
ATOM 1433 O O . MET A 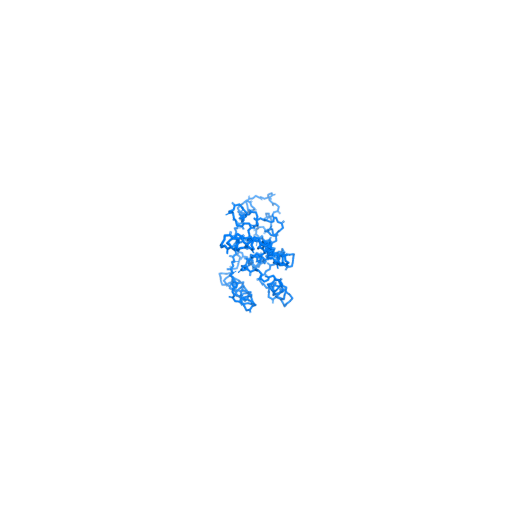1 180 ? 8.881 -0.461 -24.222 1.00 55.88 180 MET A O 1
ATOM 1437 N N . GLY A 1 181 ? 8.593 -1.152 -22.131 1.00 49.12 181 GLY A N 1
ATOM 1438 C CA . GLY A 1 181 ? 8.037 -2.434 -22.569 1.00 49.12 181 GLY A CA 1
ATOM 1439 C C . GLY A 1 181 ? 7.235 -3.129 -21.502 1.00 49.12 181 GLY A C 1
ATOM 1440 O O . GLY A 1 181 ? 6.972 -2.505 -20.449 1.00 49.12 181 GLY A O 1
#

Secondary structure (DSSP, 8-state):
--SSHHHHSSSSS---------------S--EEEEEEESHHHHHHHHTTHHHHHHHHTT-TTSEEE--TTTB-TT--TTGGGSHHHHHHHHHHHHH-TT--EEEEE-SSHHHHTT--TTS-HHHHHHHHHHHHHHHHHHHHHHHHH-TTPEEEEPPPPPP-HHHHHH-TTSTTHHHHTT--

Sequence (181 aa):
MKNIIFTLLFASLNFISFNKVNAQCNASHSNDKILLIGDSWAFFMFTYTSHNKALEQYGLSDLNLYSNLNLSINGAETHTFLEPAKKQEVVDAIQNNPSIEFVHISLGGNDMLGDWNVSMTSQQTDSMLTDALLRLDSIVQYILQTNPNLEIFISAYDYPNFGETATNPLHPFYDTWQSMG

Foldseek 3Di:
DPPPVVVVVVVPPPPPPPPPPPVPPVCPAPLAAEEEAEAVVSVCCVVVVVVCVVCVVVVNNSHHYDDDCLRYDHLDALVSCVPPVNVVVLLCVCVVRVNHQEYEYEHHPSLCQVDPWPPDDPVRVVVSSVVRVVSVVVNVVSNCVSPVRHHYHYDDDDDPPCVCLCPPPPRPCNVVPVGTD